Protein AF-P0CI15-F1 (afdb_monomer_lite)

pLDDT: mean 88.94, std 11.17, range [48.25, 97.88]

Foldseek 3Di:
DQPQDCVPNQAPPPWDWDQDPVPSHIATDEDPQFDDRRSPDGD

InterPro domains:
  IPR000742 EGF-like domain [PF00008] (6-37)
  IPR000742 EGF-like domain [PS00022] (28-39)
  IPR000742 EGF-like domain [PS01186] (28-39)
  IPR000742 EGF-like domain [PS50026] (2-40)

Secondary structure (DSSP, 8-state):
----SSSS---STTPEEEE-TTT--EEEEPPTTEESTTS-EE-

Sequence (43 aa):
DEEVGCFPNVCK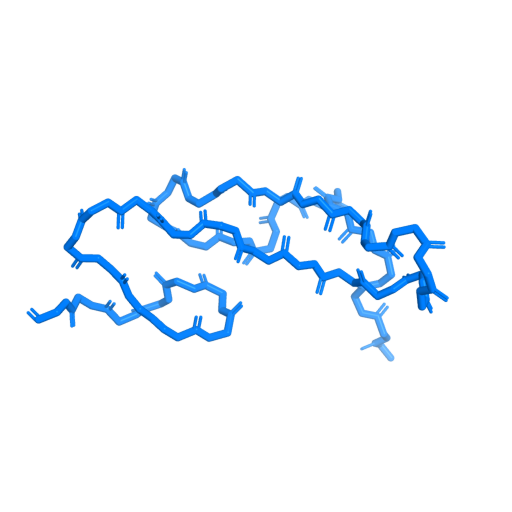NDGNCSIETSTGMTRCQCLEGYTGHVCENPL

Radius of gyration: 10.15 Å; chains: 1; bounding box: 25×14×27 Å

Organism: Hastula hectica (NCBI:txid745793)

Structure (mmCIF, N/CA/C/O backbone):
data_AF-P0CI15-F1
#
_entry.id   AF-P0CI15-F1
#
loop_
_atom_site.group_PDB
_atom_site.id
_atom_site.type_symbol
_atom_site.label_atom_id
_atom_site.label_alt_id
_atom_site.label_comp_id
_atom_site.label_asym_id
_atom_site.label_entity_id
_atom_site.label_seq_id
_atom_site.pdbx_PDB_ins_code
_atom_site.Cartn_x
_atom_site.Cartn_y
_atom_site.Cartn_z
_atom_site.occupancy
_atom_site.B_iso_or_equiv
_atom_site.auth_seq_id
_atom_site.auth_comp_id
_atom_site.auth_asym_id
_atom_site.auth_atom_id
_atom_site.pdbx_PDB_model_num
ATOM 1 N N . ASP A 1 1 ? 15.078 12.797 -4.415 1.00 48.25 1 ASP A N 1
ATOM 2 C CA . ASP A 1 1 ? 14.540 11.643 -3.674 1.00 48.25 1 ASP A CA 1
ATOM 3 C C . ASP A 1 1 ? 13.113 11.411 -4.119 1.00 48.25 1 ASP A C 1
ATOM 5 O O . ASP A 1 1 ? 12.166 11.810 -3.458 1.00 48.25 1 ASP A O 1
ATOM 9 N N . GLU A 1 2 ? 12.961 10.895 -5.332 1.00 55.22 2 GLU A N 1
ATOM 10 C CA . GLU A 1 2 ? 11.665 10.442 -5.822 1.00 55.22 2 GLU A CA 1
ATOM 11 C C . GLU A 1 2 ? 11.535 9.010 -5.301 1.00 55.22 2 GLU A C 1
ATOM 13 O O . GLU A 1 2 ? 12.406 8.189 -5.588 1.00 55.22 2 GLU A O 1
ATOM 18 N N . GLU A 1 3 ? 10.523 8.724 -4.480 1.00 59.84 3 GLU A N 1
ATOM 19 C CA . GLU A 1 3 ? 10.187 7.376 -3.995 1.00 59.84 3 GLU A CA 1
ATOM 20 C C . GLU A 1 3 ? 9.706 6.522 -5.188 1.00 59.84 3 GLU A C 1
ATOM 22 O O . GLU A 1 3 ? 8.528 6.186 -5.318 1.00 59.84 3 GLU A O 1
ATOM 27 N N . VAL A 1 4 ? 10.602 6.266 -6.147 1.00 64.19 4 VAL A N 1
ATOM 28 C CA . VAL A 1 4 ? 10.342 5.512 -7.374 1.00 64.19 4 VAL A CA 1
ATOM 29 C C . VAL A 1 4 ? 10.363 4.042 -6.999 1.00 64.19 4 VAL A C 1
ATOM 31 O O . VAL A 1 4 ? 11.392 3.371 -7.078 1.00 64.19 4 VAL A O 1
ATOM 34 N N . GLY A 1 5 ? 9.222 3.537 -6.550 1.00 80.94 5 GLY A N 1
ATOM 35 C CA . GLY A 1 5 ? 9.083 2.133 -6.212 1.00 80.94 5 GLY A CA 1
ATOM 36 C C . GLY A 1 5 ? 8.292 1.870 -4.942 1.00 80.94 5 GLY A C 1
ATOM 37 O O . GLY A 1 5 ? 7.908 2.759 -4.194 1.00 80.94 5 GLY A O 1
ATOM 38 N N . CYS A 1 6 ? 8.097 0.577 -4.708 1.00 89.69 6 CYS A N 1
ATOM 39 C CA . CYS A 1 6 ? 7.456 0.034 -3.516 1.00 89.69 6 CYS A CA 1
ATOM 40 C C . CYS A 1 6 ? 8.437 -0.668 -2.571 1.00 89.69 6 CYS A C 1
ATOM 42 O O . CYS A 1 6 ? 8.010 -1.423 -1.699 1.00 89.69 6 CYS A O 1
ATOM 44 N N . PHE A 1 7 ? 9.745 -0.474 -2.771 1.00 86.62 7 PHE A N 1
ATOM 45 C CA . PHE A 1 7 ? 10.789 -1.136 -1.993 1.00 86.62 7 PHE A CA 1
ATOM 46 C C . PHE A 1 7 ? 11.769 -0.107 -1.410 1.00 86.62 7 PHE A C 1
ATOM 48 O O . PHE A 1 7 ? 12.563 0.448 -2.169 1.00 86.62 7 PHE A O 1
ATOM 55 N N . PRO A 1 8 ? 11.761 0.110 -0.078 1.00 87.81 8 PRO A N 1
ATOM 56 C CA . PRO A 1 8 ? 10.860 -0.502 0.912 1.00 87.81 8 PRO A CA 1
ATOM 57 C C . PRO A 1 8 ? 9.398 -0.045 0.746 1.00 87.81 8 PRO A C 1
ATOM 59 O O . PRO A 1 8 ? 9.133 0.932 0.053 1.00 87.81 8 PRO A O 1
ATOM 62 N N . ASN A 1 9 ? 8.443 -0.754 1.365 1.00 88.88 9 ASN A N 1
ATOM 63 C CA . ASN A 1 9 ? 7.041 -0.330 1.319 1.00 88.88 9 ASN A CA 1
ATOM 64 C C . ASN A 1 9 ? 6.907 1.054 1.976 1.00 88.88 9 ASN A C 1
ATOM 66 O O . ASN A 1 9 ? 7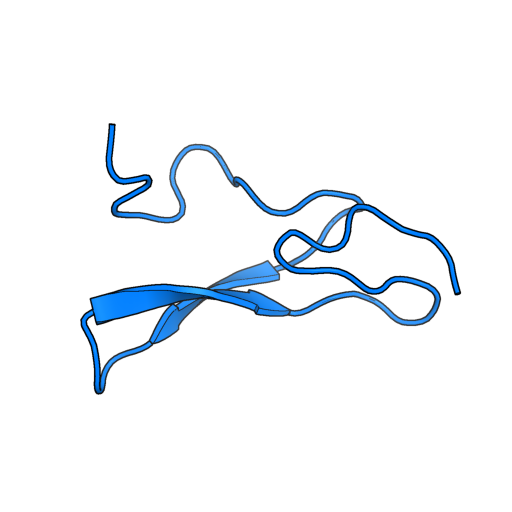.118 1.188 3.181 1.00 88.88 9 ASN A O 1
ATOM 70 N N . VAL A 1 10 ? 6.566 2.064 1.175 1.00 91.50 10 VAL A N 1
ATOM 71 C CA . VAL A 1 10 ? 6.374 3.449 1.632 1.00 91.50 10 VAL A CA 1
ATOM 72 C C . VAL A 1 10 ? 5.008 3.665 2.283 1.00 91.50 10 VAL A C 1
ATOM 74 O O . VAL A 1 10 ? 4.821 4.622 3.034 1.00 91.50 10 VAL A O 1
ATOM 77 N N . CYS A 1 11 ? 4.050 2.777 2.012 1.00 94.56 11 CYS A N 1
ATOM 78 C CA . CYS A 1 11 ? 2.704 2.845 2.556 1.00 94.56 11 CYS A CA 1
ATOM 79 C C . CYS A 1 11 ? 2.702 2.402 4.023 1.00 94.56 11 CYS A C 1
ATOM 81 O O . CYS A 1 11 ? 3.236 1.351 4.382 1.00 94.56 11 CYS A O 1
ATOM 83 N N . LYS A 1 12 ? 2.075 3.203 4.882 1.00 95.19 12 LYS A N 1
ATOM 84 C CA . LYS A 1 12 ? 1.895 2.923 6.308 1.00 95.19 12 LYS A CA 1
ATOM 85 C C . LYS A 1 12 ? 0.654 2.073 6.558 1.00 95.19 12 LYS A C 1
ATOM 87 O O . LYS A 1 12 ? -0.174 1.887 5.670 1.00 95.19 12 LYS A O 1
ATOM 92 N N . ASN A 1 13 ? 0.534 1.588 7.796 1.00 95.69 13 ASN A N 1
ATOM 93 C CA . ASN A 1 13 ? -0.645 0.877 8.300 1.00 95.69 13 ASN A CA 1
ATOM 94 C C . ASN A 1 13 ? -1.045 -0.323 7.422 1.00 95.69 13 ASN A C 1
ATOM 96 O O . ASN A 1 13 ? -2.206 -0.473 7.055 1.00 95.69 13 ASN A O 1
ATOM 100 N N . ASP A 1 14 ? -0.049 -1.129 7.036 1.00 93.38 14 ASP A N 1
ATOM 101 C CA . ASP A 1 14 ? -0.205 -2.282 6.137 1.00 93.38 14 ASP A CA 1
ATOM 102 C C . ASP A 1 14 ? -0.839 -1.942 4.771 1.00 93.38 14 ASP A C 1
ATOM 104 O O . ASP A 1 14 ? -1.405 -2.800 4.092 1.00 93.38 14 ASP A O 1
ATOM 108 N N . GLY A 1 15 ? -0.710 -0.685 4.330 1.00 94.75 15 GLY A N 1
ATOM 109 C CA . GLY A 1 15 ? -1.118 -0.257 2.999 1.00 94.75 15 GLY A CA 1
ATOM 110 C C . GLY A 1 15 ? -0.373 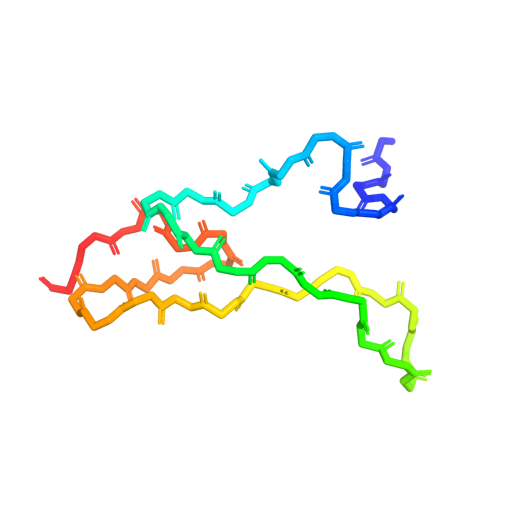-1.023 1.904 1.00 94.75 15 GLY A C 1
ATOM 111 O O . GLY A 1 15 ? 0.835 -1.276 1.994 1.00 94.75 15 GLY A O 1
ATOM 112 N N . ASN A 1 16 ? -1.092 -1.385 0.843 1.00 94.31 16 ASN A N 1
ATOM 113 C CA . ASN A 1 16 ? -0.500 -2.069 -0.299 1.00 94.31 16 ASN A CA 1
ATOM 114 C C . ASN A 1 16 ? 0.122 -1.047 -1.252 1.00 94.31 16 ASN A C 1
ATOM 116 O O . ASN A 1 16 ? -0.566 -0.149 -1.739 1.00 94.31 16 ASN A O 1
ATOM 120 N N . CYS A 1 17 ? 1.414 -1.193 -1.527 1.00 94.38 17 CYS A N 1
ATOM 121 C CA . CYS A 1 17 ? 2.093 -0.362 -2.506 1.00 94.38 17 CYS A CA 1
ATOM 122 C C . CYS A 1 17 ? 2.031 -0.992 -3.898 1.00 94.38 17 CYS A C 1
ATOM 124 O O . CYS A 1 17 ? 2.389 -2.156 -4.088 1.00 94.38 17 CYS A O 1
ATOM 126 N N . SER A 1 18 ? 1.647 -0.187 -4.885 1.00 93.06 18 SER A N 1
ATOM 127 C CA . SER A 1 18 ? 1.659 -0.539 -6.302 1.00 93.06 18 SER A CA 1
ATOM 128 C C . SER A 1 18 ? 2.259 0.593 -7.133 1.00 93.06 18 SER A C 1
ATOM 130 O O . SER A 1 18 ? 2.233 1.752 -6.726 1.00 93.06 18 SER A O 1
ATOM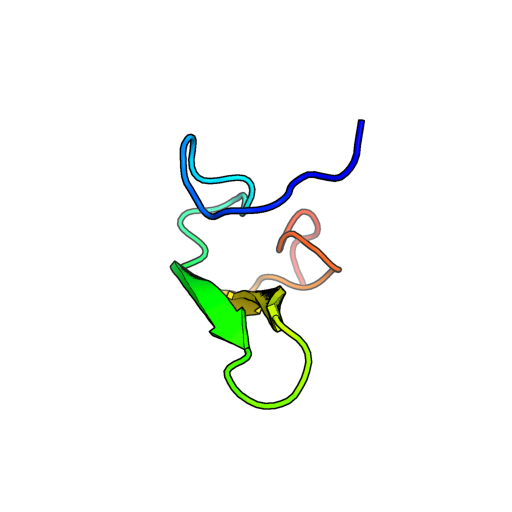 132 N N . ILE A 1 19 ? 2.792 0.266 -8.308 1.00 90.12 19 ILE A N 1
ATOM 133 C CA . ILE A 1 19 ? 3.195 1.274 -9.290 1.00 90.12 19 ILE A CA 1
ATOM 134 C C . ILE A 1 19 ? 2.062 1.425 -10.291 1.00 90.12 19 ILE A C 1
ATOM 136 O O . ILE A 1 19 ? 1.636 0.452 -10.917 1.00 90.12 19 ILE A O 1
ATOM 140 N N . GLU A 1 20 ? 1.561 2.644 -10.437 1.00 87.06 20 GLU A N 1
ATOM 141 C CA . GLU A 1 20 ? 0.530 2.949 -11.409 1.00 87.06 20 GLU A CA 1
ATOM 142 C C . GLU A 1 20 ? 1.116 2.840 -12.818 1.00 87.06 20 GLU A C 1
ATOM 144 O O . GLU A 1 20 ? 1.950 3.639 -13.234 1.00 87.06 20 GLU A O 1
ATOM 149 N N . THR A 1 21 ? 0.660 1.856 -13.589 1.00 84.94 21 THR A N 1
ATOM 150 C CA . THR A 1 21 ? 1.226 1.543 -14.909 1.00 84.94 21 THR A CA 1
ATOM 151 C C . THR A 1 21 ? 1.092 2.676 -15.926 1.00 84.94 21 THR A C 1
ATOM 153 O O . THR A 1 21 ? 1.874 2.732 -16.869 1.00 84.94 21 THR A O 1
ATOM 156 N N . SER A 1 22 ? 0.107 3.567 -15.770 1.00 87.94 22 SER A N 1
ATOM 157 C CA . SER A 1 22 ? -0.106 4.703 -16.676 1.00 87.94 22 SER A CA 1
ATOM 158 C C . SER A 1 22 ? 0.898 5.831 -16.484 1.00 87.94 22 SER A C 1
ATOM 160 O O . SER A 1 22 ? 1.220 6.522 -17.445 1.00 87.94 22 SER A O 1
ATOM 162 N N . THR A 1 23 ? 1.366 6.042 -15.257 1.00 87.00 23 THR A N 1
ATOM 163 C CA . THR A 1 23 ? 2.198 7.200 -14.899 1.00 87.00 23 THR A CA 1
ATOM 164 C C . THR A 1 23 ? 3.582 6.802 -14.400 1.00 87.00 23 THR A C 1
ATOM 166 O O . THR A 1 23 ? 4.471 7.643 -14.342 1.00 87.00 23 THR A O 1
ATOM 169 N N . GLY A 1 24 ? 3.780 5.530 -14.046 1.00 85.31 24 GLY A N 1
ATOM 170 C CA . GLY A 1 24 ? 4.970 5.049 -13.350 1.00 85.31 24 GLY A CA 1
ATOM 171 C C . GLY A 1 24 ? 5.055 5.525 -11.898 1.00 85.31 24 GLY A C 1
ATOM 172 O O . GLY A 1 24 ? 6.080 5.305 -11.259 1.00 85.31 24 GLY A O 1
ATOM 173 N N . MET A 1 25 ? 4.011 6.179 -11.374 1.00 86.00 25 MET A N 1
ATOM 174 C CA . MET A 1 25 ? 4.018 6.739 -10.025 1.00 86.00 25 MET A CA 1
ATOM 175 C C . MET A 1 25 ? 3.656 5.695 -8.972 1.00 86.00 25 MET A C 1
ATOM 177 O O . MET A 1 25 ? 2.820 4.817 -9.192 1.00 86.00 25 MET A O 1
ATOM 181 N N . THR A 1 26 ? 4.249 5.835 -7.793 1.00 88.06 26 THR A N 1
ATOM 182 C CA . THR A 1 26 ? 3.915 5.035 -6.616 1.00 88.06 26 THR A CA 1
ATOM 183 C C . THR A 1 26 ? 2.513 5.370 -6.115 1.00 88.06 26 THR A C 1
ATOM 185 O O . THR A 1 26 ? 2.146 6.536 -5.962 1.00 88.06 26 THR A O 1
ATOM 188 N N . ARG A 1 27 ? 1.712 4.336 -5.855 1.00 91.94 27 ARG A N 1
ATOM 189 C CA . ARG A 1 27 ? 0.336 4.439 -5.372 1.00 91.94 27 ARG A CA 1
ATOM 190 C C . ARG A 1 27 ? 0.108 3.491 -4.201 1.00 91.94 27 ARG A C 1
ATOM 192 O O . ARG A 1 27 ? 0.253 2.276 -4.340 1.00 91.94 27 ARG A O 1
ATOM 199 N N . CYS A 1 28 ? -0.335 4.054 -3.081 1.00 94.69 28 CYS A N 1
ATOM 200 C CA . CYS A 1 28 ? -0.762 3.298 -1.912 1.00 94.69 28 CYS A CA 1
ATOM 201 C C . CYS A 1 28 ? -2.266 3.013 -1.947 1.00 94.69 28 CYS A C 1
ATOM 203 O O . CYS A 1 28 ? -3.080 3.913 -2.158 1.00 94.69 28 CYS A O 1
ATOM 205 N N . GLN A 1 29 ? -2.641 1.758 -1.710 1.00 95.56 29 GLN A N 1
ATOM 206 C CA . GLN A 1 29 ? -4.004 1.364 -1.382 1.00 95.56 29 GLN A CA 1
ATOM 207 C C . GLN A 1 29 ? -4.120 1.191 0.131 1.00 95.56 29 GLN A C 1
ATOM 209 O O . GLN A 1 29 ? -3.480 0.317 0.716 1.00 95.56 29 GLN A O 1
ATOM 214 N N . CYS A 1 30 ? -4.946 2.027 0.753 1.00 96.50 30 CYS A N 1
ATOM 215 C CA . CYS A 1 30 ? -5.155 2.003 2.194 1.00 96.50 30 CYS A CA 1
ATOM 216 C C . CYS A 1 30 ? -6.140 0.911 2.592 1.00 96.50 30 CYS A C 1
ATOM 218 O O . CYS A 1 30 ? -7.133 0.679 1.898 1.00 96.50 30 CYS A O 1
ATOM 220 N N . LEU A 1 31 ? -5.859 0.258 3.720 1.00 94.94 31 LEU A N 1
ATOM 221 C CA . LEU A 1 31 ? -6.832 -0.602 4.380 1.00 94.94 31 LEU A CA 1
ATOM 222 C C . LEU A 1 31 ? -8.009 0.234 4.900 1.00 94.94 31 LEU A C 1
ATOM 224 O O . LEU A 1 31 ? -7.902 1.451 5.080 1.00 94.94 31 LEU A O 1
ATOM 228 N N . GLU A 1 32 ? -9.140 -0.431 5.142 1.00 96.50 32 GLU A N 1
ATOM 229 C CA . GLU A 1 32 ? -10.306 0.206 5.754 1.00 96.50 32 GLU A CA 1
ATOM 230 C C . GLU A 1 32 ? -9.914 0.872 7.082 1.00 96.50 32 GLU A C 1
ATOM 232 O O . GLU A 1 32 ? -9.186 0.290 7.886 1.00 96.50 32 GLU A O 1
ATOM 237 N N . GLY A 1 33 ? -10.373 2.106 7.299 1.00 97.25 33 GLY A N 1
ATOM 238 C CA . GLY A 1 33 ? -10.006 2.883 8.484 1.00 97.25 33 GLY A CA 1
ATOM 239 C C . GLY A 1 33 ? -8.767 3.764 8.320 1.00 97.25 33 GLY A C 1
ATOM 240 O O . GLY A 1 33 ? -8.435 4.461 9.271 1.00 97.25 33 GLY A O 1
ATOM 241 N N . TYR A 1 34 ? -8.110 3.789 7.152 1.00 97.88 34 TYR A N 1
ATOM 242 C CA . TYR A 1 34 ? -6.961 4.664 6.889 1.00 97.88 34 TYR A CA 1
ATOM 243 C C . TYR A 1 34 ? -7.115 5.504 5.615 1.00 97.88 34 TYR A C 1
ATOM 245 O O . TYR A 1 34 ? -7.790 5.126 4.658 1.00 97.88 34 TYR A O 1
ATOM 253 N N . THR A 1 35 ? -6.453 6.658 5.595 1.00 96.75 35 THR A N 1
ATOM 254 C CA . THR A 1 35 ? -6.444 7.640 4.506 1.00 96.75 35 THR A CA 1
AT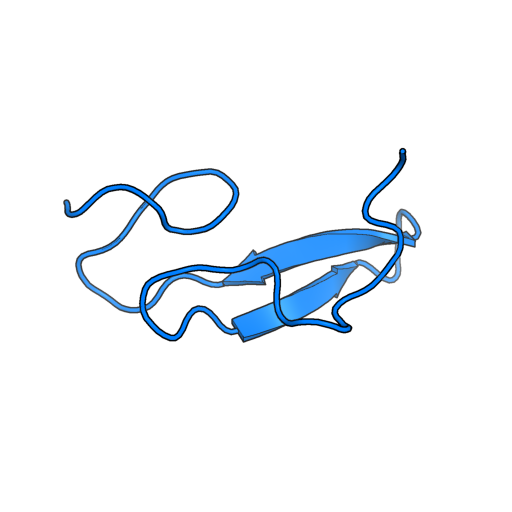OM 255 C C . THR A 1 35 ? -5.112 8.399 4.452 1.00 96.75 35 THR A C 1
ATOM 257 O O . THR A 1 35 ? -4.264 8.272 5.337 1.00 96.75 35 THR A O 1
ATOM 260 N N . GLY A 1 36 ? -4.913 9.209 3.414 1.00 95.12 36 GLY A N 1
ATOM 261 C CA . GLY A 1 36 ? -3.660 9.919 3.139 1.00 95.12 36 GLY A CA 1
ATOM 262 C C . GLY A 1 36 ? -2.894 9.340 1.951 1.00 95.12 36 GLY A C 1
ATOM 263 O O . GLY A 1 36 ? -3.275 8.311 1.391 1.00 95.12 36 GLY A O 1
ATOM 264 N N . HIS A 1 37 ? -1.821 10.019 1.541 1.00 92.31 37 HIS A N 1
ATOM 265 C CA . HIS A 1 37 ? -1.044 9.625 0.358 1.00 92.31 37 HIS A CA 1
ATOM 266 C C . HIS A 1 37 ? -0.326 8.289 0.563 1.00 92.31 37 HIS A C 1
ATOM 268 O O . HIS A 1 37 ? -0.242 7.479 -0.359 1.00 92.31 37 HIS A O 1
ATOM 274 N N . VAL A 1 38 ? 0.138 8.047 1.787 1.00 93.62 38 VAL A N 1
ATOM 275 C CA . VAL A 1 38 ? 0.785 6.803 2.203 1.00 93.62 38 VAL A CA 1
ATOM 276 C C . VAL A 1 38 ? -0.011 6.117 3.309 1.00 93.62 38 VAL A C 1
ATOM 278 O O . VAL A 1 38 ? 0.554 5.374 4.102 1.00 93.62 38 VAL A O 1
ATOM 281 N N . CYS A 1 39 ? -1.326 6.346 3.367 1.00 96.19 39 CYS A N 1
ATOM 282 C CA . CYS A 1 39 ? -2.217 5.751 4.365 1.00 96.19 39 CYS A CA 1
ATOM 283 C C . CYS A 1 39 ? -1.827 6.090 5.808 1.00 96.19 39 CYS A C 1
ATOM 285 O O . CYS A 1 39 ? -1.993 5.276 6.711 1.00 96.19 39 CYS A O 1
ATOM 287 N N . GLU A 1 40 ? -1.259 7.274 6.034 1.00 95.94 40 GLU A N 1
ATOM 288 C CA . GLU A 1 40 ? -0.688 7.691 7.312 1.00 95.94 40 GLU A CA 1
ATOM 289 C C . GLU A 1 40 ? -1.713 8.144 8.355 1.00 95.94 40 GLU A C 1
ATOM 291 O O . GLU A 1 40 ? -1.370 8.215 9.535 1.00 95.94 40 GLU A O 1
ATOM 296 N N . ASN A 1 41 ? -2.950 8.427 7.948 1.00 97.31 41 ASN A N 1
ATOM 297 C CA . ASN A 1 41 ? -3.986 8.963 8.825 1.00 97.31 41 ASN A CA 1
ATOM 298 C C . ASN A 1 41 ? -5.063 7.902 9.081 1.00 97.31 41 ASN A C 1
ATOM 300 O O . ASN A 1 41 ? -5.553 7.322 8.114 1.00 97.31 41 ASN A O 1
ATOM 304 N N . PRO A 1 42 ? -5.478 7.647 10.331 1.00 95.56 42 PRO A N 1
ATOM 305 C CA . PRO A 1 42 ? -6.729 6.941 10.582 1.00 95.56 42 PRO A CA 1
ATOM 306 C C . PRO A 1 42 ? -7.924 7.799 10.126 1.00 95.56 42 PRO A C 1
ATOM 308 O O . PRO A 1 42 ? -7.837 9.031 10.139 1.00 95.56 42 PRO A O 1
ATOM 311 N N . LEU A 1 43 ? -9.009 7.151 9.699 1.00 91.75 43 LEU A N 1
ATOM 312 C CA . LEU A 1 43 ? -10.296 7.794 9.402 1.00 91.75 43 LEU A CA 1
ATOM 313 C C . LEU A 1 43 ? -10.968 8.357 10.661 1.00 91.75 43 LEU A C 1
ATOM 315 O O . LEU A 1 43 ? -10.781 7.77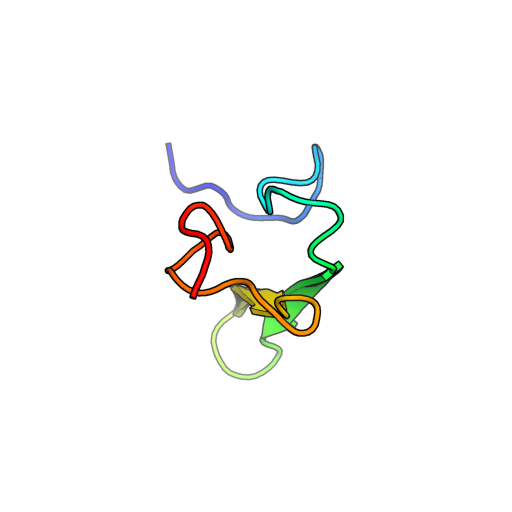6 11.756 1.00 91.75 43 LEU A O 1
#